Protein AF-U5MSM0-F1 (afdb_monomer_lite)

Radius of gyration: 11.13 Å; chains: 1; bounding box: 23×18×28 Å

Sequence (48 aa):
MQELIYLYGEINIYDNTNIFKLIVCIRNGRVIWSDEKLPDWIKKIIEL

Foldseek 3Di:
DLVVQQPFDWDFDFDPPPDRHTAFTAHNNATPDGDPDDDPVCVVVRVD

Secondary structure (DSSP, 8-state):
-HHHHHHH-EEEEEE-SSS-EEEEEEETTEEEEE-SS--HHHHHHHT-

pLDDT: mean 80.84, std 14.44, range [50.25, 94.5]

Organism: NCBI:txid1345695

Structure (mmCIF, N/CA/C/O backbone):
data_AF-U5MSM0-F1
#
_entry.id   AF-U5MSM0-F1
#
loop_
_atom_site.group_PDB
_atom_site.id
_atom_site.type_symbol
_atom_site.label_atom_id
_atom_site.label_alt_id
_atom_site.label_comp_id
_atom_site.label_asym_id
_atom_site.label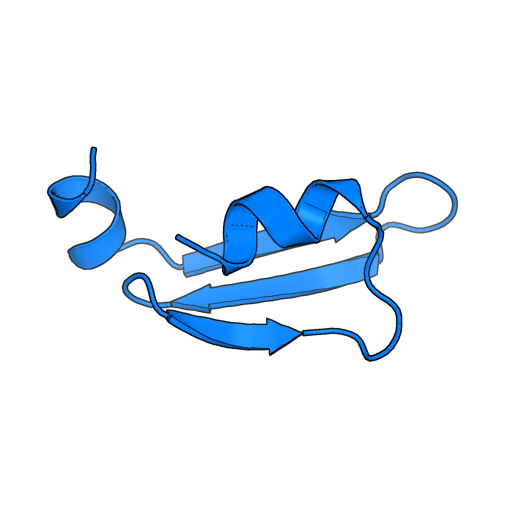_entity_id
_atom_site.label_seq_id
_atom_site.pdbx_PDB_ins_code
_atom_site.Cartn_x
_atom_site.Cartn_y
_atom_site.Cartn_z
_atom_site.occupancy
_atom_site.B_iso_or_equiv
_atom_site.auth_seq_id
_atom_site.auth_comp_id
_atom_site.auth_asym_id
_atom_site.auth_atom_id
_atom_site.pdbx_PDB_model_num
ATOM 1 N N . MET A 1 1 ? -3.953 -2.546 19.141 1.00 51.53 1 MET A N 1
ATOM 2 C CA . MET A 1 1 ? -3.425 -1.997 17.867 1.00 51.53 1 MET A CA 1
ATOM 3 C C . MET A 1 1 ? -4.525 -1.457 16.960 1.00 51.53 1 MET A C 1
ATOM 5 O O . MET A 1 1 ? -4.338 -0.371 16.436 1.00 51.53 1 MET A O 1
ATOM 9 N N . GLN A 1 2 ? -5.658 -2.156 16.800 1.00 50.25 2 GLN A N 1
ATOM 10 C CA . GLN A 1 2 ? -6.774 -1.688 15.959 1.00 50.25 2 GLN A CA 1
ATOM 11 C C . GLN A 1 2 ? -7.376 -0.342 16.415 1.00 50.25 2 GLN A C 1
ATOM 13 O O . GLN A 1 2 ? -7.642 0.513 15.579 1.00 50.25 2 GLN A O 1
ATOM 18 N N . GLU A 1 3 ? -7.500 -0.097 17.724 1.00 53.47 3 GLU A N 1
ATOM 19 C CA . GLU A 1 3 ? -8.067 1.166 18.242 1.00 53.47 3 GLU A CA 1
ATOM 20 C C . GLU A 1 3 ? -7.201 2.411 17.972 1.00 53.47 3 GLU A C 1
ATOM 22 O O . GLU A 1 3 ? -7.727 3.513 17.841 1.00 53.47 3 GLU A O 1
ATOM 27 N N . LEU A 1 4 ? -5.878 2.255 17.849 1.00 51.72 4 LEU A N 1
ATOM 28 C CA . LEU A 1 4 ? -4.938 3.380 17.727 1.00 51.72 4 LEU A CA 1
ATOM 29 C C . LEU A 1 4 ? -4.932 3.997 16.318 1.00 51.72 4 LEU A C 1
ATOM 31 O O . LEU A 1 4 ? -4.787 5.208 16.178 1.00 51.72 4 LEU A O 1
ATOM 35 N N . ILE A 1 5 ? -5.134 3.179 15.278 1.00 53.28 5 ILE A N 1
ATOM 36 C CA . ILE A 1 5 ? -5.202 3.637 13.877 1.00 53.28 5 ILE A CA 1
ATOM 37 C C . ILE A 1 5 ? -6.550 4.316 13.593 1.00 53.28 5 ILE A C 1
ATOM 39 O O . ILE A 1 5 ? -6.619 5.261 12.808 1.00 53.28 5 ILE A O 1
ATOM 43 N N . TYR A 1 6 ? -7.618 3.862 14.256 1.00 55.25 6 TYR A N 1
ATOM 44 C CA . TYR A 1 6 ? -8.974 4.358 14.029 1.00 55.25 6 TYR A CA 1
ATOM 45 C C . TYR A 1 6 ? -9.193 5.781 14.560 1.00 55.25 6 TYR A C 1
ATOM 47 O O . TYR A 1 6 ? -10.030 6.505 14.027 1.00 55.25 6 TYR A O 1
ATOM 55 N N . LEU A 1 7 ? -8.449 6.189 15.596 1.00 55.75 7 LEU A N 1
ATOM 56 C CA . LEU A 1 7 ? -8.722 7.445 16.290 1.00 55.75 7 LEU A CA 1
ATOM 57 C C . LEU A 1 7 ? -8.169 8.681 15.555 1.00 55.75 7 LEU A C 1
ATOM 59 O O . LEU A 1 7 ? -8.882 9.674 15.481 1.00 55.75 7 LEU A O 1
ATOM 63 N N . TYR A 1 8 ? -6.941 8.646 15.011 1.00 56.81 8 TYR A N 1
ATOM 64 C CA . TYR A 1 8 ? -6.274 9.863 14.492 1.00 56.81 8 TYR A CA 1
ATOM 65 C C . TYR A 1 8 ? -5.180 9.646 13.421 1.00 56.81 8 TYR A C 1
ATOM 67 O O . TYR A 1 8 ? -4.451 10.581 13.093 1.00 56.81 8 TYR A O 1
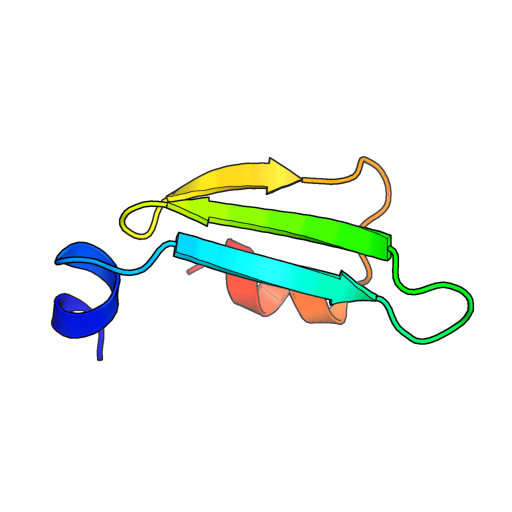ATOM 75 N N . GLY A 1 9 ? -5.014 8.441 12.870 1.00 73.62 9 GLY A N 1
ATOM 76 C CA . GLY A 1 9 ? -3.870 8.140 12.002 1.00 73.62 9 GLY A CA 1
ATOM 77 C C . GLY A 1 9 ? -4.183 8.243 10.513 1.00 73.62 9 GLY A C 1
ATOM 78 O O . GLY A 1 9 ? -4.824 7.350 9.960 1.00 73.62 9 GLY A O 1
ATOM 79 N N . GLU A 1 10 ? -3.681 9.279 9.842 1.00 88.81 10 GLU A N 1
ATOM 80 C CA . GLU A 1 10 ? -3.370 9.162 8.415 1.00 88.81 10 GLU A CA 1
ATOM 81 C C . GLU A 1 10 ? -2.027 8.439 8.274 1.00 88.81 10 GLU A C 1
ATOM 83 O O . GLU A 1 10 ? -1.037 8.828 8.893 1.00 88.81 10 GLU A O 1
ATOM 88 N N . ILE A 1 11 ? -1.997 7.372 7.478 1.00 88.94 11 ILE A N 1
ATOM 89 C CA . ILE A 1 11 ? -0.786 6.615 7.167 1.00 88.94 11 ILE A CA 1
ATOM 90 C C . ILE A 1 11 ? -0.531 6.756 5.672 1.00 88.94 11 ILE A C 1
ATOM 92 O O . ILE A 1 11 ? -1.304 6.265 4.849 1.00 88.94 11 ILE A O 1
ATOM 96 N N . ASN A 1 12 ? 0.586 7.393 5.337 1.00 91.38 12 ASN A N 1
ATOM 97 C CA . ASN A 1 12 ? 1.084 7.500 3.974 1.00 91.38 12 ASN A CA 1
ATOM 98 C C . ASN A 1 12 ? 2.257 6.531 3.801 1.00 91.38 12 ASN A C 1
ATOM 100 O O . ASN A 1 12 ? 3.257 6.621 4.514 1.00 91.38 12 ASN A O 1
ATOM 104 N N . ILE A 1 13 ? 2.117 5.582 2.877 1.00 91.69 13 ILE A N 1
ATOM 105 C CA . ILE A 1 13 ? 3.114 4.548 2.587 1.00 91.69 13 ILE A CA 1
ATOM 106 C C . ILE A 1 13 ? 3.821 4.917 1.288 1.00 91.69 13 ILE A C 1
ATOM 108 O O . ILE A 1 13 ? 3.170 5.102 0.258 1.00 91.69 13 ILE A O 1
ATOM 112 N N . TYR A 1 14 ? 5.150 4.982 1.333 1.00 92.50 14 TYR A N 1
ATOM 113 C CA . TYR A 1 14 ? 5.989 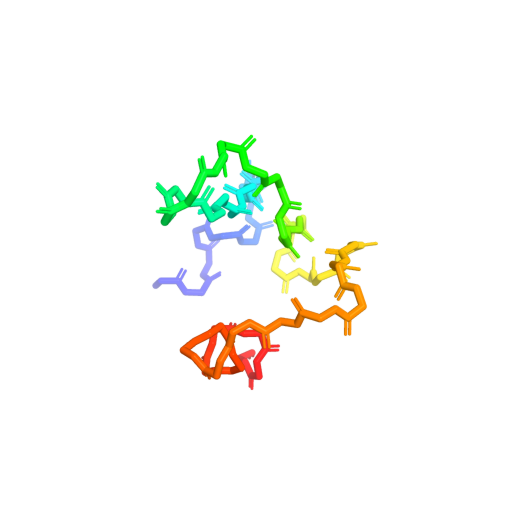5.366 0.202 1.00 92.50 14 TYR A CA 1
ATOM 114 C C . TYR A 1 14 ? 6.899 4.205 -0.219 1.00 92.50 14 TYR A C 1
ATOM 116 O O . TYR A 1 14 ? 7.482 3.539 0.635 1.00 92.50 14 TYR A O 1
ATOM 124 N N . ASP A 1 15 ? 7.045 3.986 -1.527 1.00 89.81 15 ASP A N 1
ATOM 125 C CA . ASP A 1 15 ? 8.153 3.206 -2.085 1.00 89.81 15 ASP A CA 1
ATOM 126 C C . ASP A 1 15 ? 9.420 4.059 -2.018 1.00 89.81 15 ASP A C 1
ATOM 128 O O . ASP A 1 15 ? 9.374 5.247 -2.338 1.00 89.81 15 ASP A O 1
ATOM 132 N N . ASN A 1 16 ? 10.549 3.474 -1.632 1.00 90.31 16 ASN A N 1
ATOM 133 C CA . ASN A 1 16 ? 11.861 4.119 -1.683 1.00 90.31 16 ASN A CA 1
ATOM 134 C C . ASN A 1 16 ? 12.871 3.358 -2.558 1.00 90.31 16 ASN A C 1
ATOM 136 O O . ASN A 1 16 ? 14.036 3.745 -2.601 1.00 90.31 16 ASN A O 1
ATOM 140 N N . THR A 1 17 ? 12.442 2.312 -3.271 1.00 84.94 17 THR A N 1
ATOM 141 C CA . THR A 1 17 ? 13.325 1.450 -4.074 1.00 84.94 17 THR A CA 1
ATOM 142 C C . THR A 1 17 ? 13.985 2.210 -5.227 1.00 84.94 17 THR A C 1
ATOM 144 O O . THR A 1 17 ? 15.128 1.934 -5.567 1.00 84.94 17 THR A O 1
ATOM 147 N N . ASN A 1 18 ? 13.281 3.176 -5.829 1.00 67.38 18 ASN A N 1
ATOM 148 C CA . ASN A 1 18 ? 13.793 3.964 -6.960 1.00 67.38 18 ASN A CA 1
ATOM 149 C C . ASN A 1 18 ? 13.556 5.474 -6.792 1.00 67.38 18 ASN A C 1
ATOM 151 O O . ASN A 1 18 ? 14.437 6.277 -7.081 1.00 67.38 18 ASN A O 1
ATOM 155 N N . ILE A 1 19 ? 12.365 5.870 -6.336 1.00 78.88 19 ILE A N 1
ATOM 156 C CA . ILE A 1 19 ? 11.945 7.259 -6.092 1.00 78.88 19 ILE A CA 1
ATOM 157 C C . ILE A 1 19 ? 11.046 7.225 -4.861 1.00 78.88 19 ILE A C 1
ATOM 159 O O . ILE A 1 19 ? 10.279 6.275 -4.737 1.00 78.88 19 ILE A O 1
ATOM 163 N N . PHE A 1 20 ? 11.109 8.246 -3.999 1.00 86.38 20 PHE A N 1
ATOM 164 C CA . PHE A 1 20 ? 10.177 8.436 -2.881 1.00 86.38 20 PHE A CA 1
ATOM 165 C C . PHE A 1 20 ? 8.750 8.666 -3.412 1.00 86.38 20 PHE A C 1
ATOM 167 O O . PHE A 1 20 ? 8.309 9.801 -3.597 1.00 86.38 20 PHE A O 1
ATOM 174 N N . LYS A 1 21 ? 8.056 7.576 -3.744 1.00 91.31 21 LYS A N 1
ATOM 175 C CA . LYS A 1 21 ? 6.760 7.572 -4.430 1.00 91.31 21 LYS A CA 1
ATOM 176 C C . LYS A 1 21 ? 5.679 7.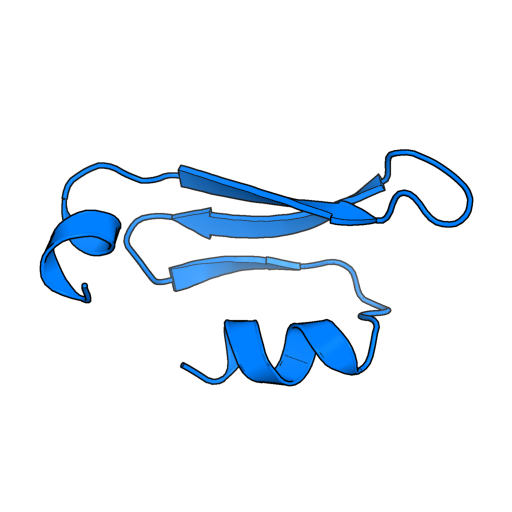157 -3.444 1.00 91.31 21 LYS A C 1
ATOM 178 O O . LYS A 1 21 ? 5.750 6.065 -2.895 1.00 91.31 21 LYS A O 1
ATOM 183 N N . LEU A 1 22 ? 4.661 7.992 -3.245 1.00 93.12 22 LEU A N 1
ATOM 184 C CA . LEU A 1 22 ? 3.474 7.605 -2.479 1.00 93.12 22 LEU A CA 1
ATOM 185 C C . LEU A 1 22 ? 2.763 6.459 -3.208 1.00 93.12 22 LEU A C 1
ATOM 187 O O . LEU A 1 22 ? 2.453 6.592 -4.390 1.00 93.12 22 LEU A O 1
ATOM 191 N N . ILE A 1 23 ? 2.512 5.351 -2.511 1.00 93.69 23 ILE A N 1
ATOM 192 C CA . ILE A 1 23 ? 1.875 4.157 -3.088 1.00 93.69 23 ILE A CA 1
ATOM 193 C C . ILE A 1 23 ? 0.581 3.755 -2.380 1.00 93.69 23 ILE A C 1
ATOM 195 O O . ILE A 1 23 ? -0.268 3.145 -3.022 1.00 93.69 23 ILE A O 1
ATOM 199 N N . VAL A 1 24 ? 0.375 4.132 -1.112 1.00 93.88 24 VAL A N 1
ATOM 200 C CA . VAL A 1 24 ? -0.906 3.941 -0.403 1.00 93.88 24 VAL A CA 1
ATOM 201 C C . VAL A 1 24 ? -1.154 5.090 0.574 1.00 93.88 24 VAL A C 1
ATOM 203 O O . VAL A 1 24 ? -0.236 5.526 1.266 1.00 93.88 24 VAL A O 1
ATOM 206 N N . CYS A 1 25 ? -2.407 5.533 0.669 1.00 93.25 25 CYS A N 1
ATOM 207 C CA . CYS A 1 25 ? -2.902 6.410 1.724 1.00 93.25 25 CYS A CA 1
ATOM 208 C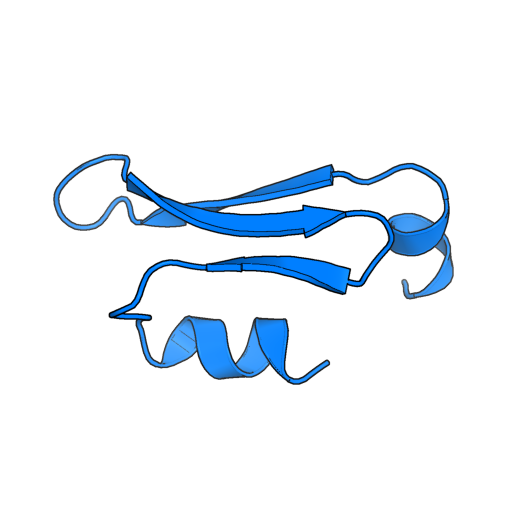 C . CYS A 1 25 ? -4.040 5.715 2.486 1.00 93.25 25 CYS A C 1
ATOM 210 O O . CYS A 1 25 ? -5.048 5.317 1.892 1.00 93.25 25 CYS A O 1
ATOM 212 N N . ILE A 1 26 ? -3.877 5.571 3.802 1.00 90.19 26 ILE A N 1
ATOM 213 C CA . ILE A 1 26 ? -4.872 5.009 4.720 1.00 90.19 26 ILE A CA 1
ATOM 214 C C . ILE A 1 26 ? -5.330 6.119 5.656 1.00 90.19 26 ILE A C 1
ATOM 216 O O . ILE A 1 26 ? -4.512 6.763 6.309 1.00 90.19 26 ILE A O 1
ATOM 220 N N . ARG A 1 27 ? -6.641 6.314 5.770 1.00 88.94 27 ARG A N 1
ATOM 221 C CA . ARG A 1 27 ? -7.240 7.254 6.717 1.00 88.94 27 ARG A CA 1
ATOM 222 C C . ARG A 1 27 ? -8.310 6.541 7.528 1.00 88.94 27 ARG A C 1
ATOM 224 O O . ARG A 1 27 ? -9.192 5.898 6.964 1.00 88.94 27 ARG A O 1
ATOM 231 N N . ASN A 1 28 ? -8.223 6.652 8.853 1.00 86.75 28 ASN A N 1
ATOM 232 C CA . ASN A 1 28 ? -9.151 6.017 9.799 1.00 86.75 28 ASN A CA 1
ATOM 233 C C . ASN A 1 28 ? -9.295 4.503 9.547 1.00 86.75 28 ASN A C 1
ATOM 235 O O . ASN A 1 28 ? -10.400 3.961 9.518 1.00 86.75 28 ASN A O 1
ATOM 239 N N . GLY A 1 29 ? -8.166 3.835 9.284 1.00 80.75 29 GLY A N 1
ATOM 240 C CA . GLY A 1 29 ? -8.113 2.397 9.002 1.00 80.75 29 GLY A CA 1
ATOM 241 C C . GLY A 1 29 ? -8.666 1.971 7.637 1.00 80.75 29 GLY A C 1
ATOM 242 O O . GLY A 1 29 ? -8.834 0.781 7.415 1.00 80.75 29 GLY A O 1
ATOM 243 N N . ARG A 1 30 ? -8.962 2.903 6.721 1.00 85.75 30 ARG A N 1
ATOM 244 C CA . ARG A 1 30 ? -9.444 2.592 5.366 1.00 85.75 30 ARG A CA 1
ATOM 245 C C . ARG A 1 30 ? -8.480 3.110 4.314 1.00 85.75 30 ARG A C 1
ATOM 247 O O . ARG A 1 30 ? -8.035 4.252 4.406 1.00 85.75 30 ARG A O 1
ATOM 254 N N . VAL A 1 31 ? -8.200 2.303 3.294 1.00 90.25 31 VAL A N 1
ATOM 255 C CA . VAL A 1 31 ? -7.471 2.763 2.105 1.00 90.25 31 VAL A CA 1
ATOM 256 C C . VAL A 1 31 ? -8.337 3.791 1.377 1.00 90.25 31 VAL A C 1
ATOM 258 O O . VAL A 1 31 ? -9.453 3.479 0.966 1.00 90.25 31 VAL A O 1
ATOM 261 N N . ILE A 1 32 ? -7.838 5.020 1.236 1.00 93.31 32 ILE A N 1
ATOM 262 C CA . ILE A 1 32 ? -8.518 6.089 0.487 1.00 93.31 32 ILE A CA 1
ATOM 263 C C . ILE A 1 32 ? -7.899 6.318 -0.891 1.00 93.31 32 ILE A C 1
ATOM 265 O O . ILE A 1 32 ? -8.553 6.864 -1.775 1.00 93.31 32 ILE A O 1
ATOM 269 N N . TRP A 1 33 ? -6.645 5.903 -1.072 1.00 94.50 33 TRP A N 1
ATOM 270 C CA . TRP A 1 33 ? -5.947 5.969 -2.346 1.00 94.50 33 TRP A CA 1
ATOM 271 C C . TRP A 1 33 ? -4.836 4.919 -2.399 1.00 94.50 33 TRP A C 1
ATOM 273 O O . TRP A 1 33 ? -4.178 4.651 -1.390 1.00 94.50 33 TRP A O 1
ATOM 283 N N . SER A 1 34 ? -4.603 4.359 -3.581 1.00 93.19 34 SER A N 1
ATOM 284 C CA . SER A 1 34 ? -3.481 3.468 -3.856 1.00 93.19 34 SER A CA 1
ATOM 285 C C . SER A 1 34 ? -3.007 3.628 -5.295 1.00 93.19 34 SER A C 1
ATOM 287 O O . SER A 1 34 ? -3.817 3.879 -6.189 1.00 93.19 34 SER A O 1
ATOM 289 N N . ASP A 1 35 ? -1.712 3.435 -5.522 1.00 92.44 35 ASP A N 1
ATOM 290 C CA . ASP A 1 35 ? -1.153 3.358 -6.871 1.00 92.44 35 ASP A CA 1
ATOM 291 C C . ASP A 1 35 ? -1.692 2.126 -7.617 1.00 92.44 35 ASP A C 1
ATOM 293 O O . ASP A 1 35 ? -1.997 1.103 -7.004 1.00 92.44 35 ASP A O 1
ATOM 297 N N . GLU A 1 36 ? -1.780 2.196 -8.946 1.00 88.94 36 GLU A N 1
ATOM 298 C CA . GLU A 1 36 ? -2.253 1.072 -9.767 1.00 88.94 36 GLU A CA 1
ATOM 299 C C . GLU A 1 36 ? -1.321 -0.146 -9.689 1.00 88.94 36 GLU A C 1
ATOM 301 O O . GLU A 1 36 ? -1.768 -1.290 -9.793 1.00 88.94 36 GLU A O 1
ATOM 306 N N . LYS A 1 37 ? -0.013 0.086 -9.510 1.00 87.75 37 LYS A N 1
ATOM 307 C CA . LYS A 1 37 ? 0.999 -0.968 -9.413 1.00 87.75 37 LYS A CA 1
ATOM 308 C C . LYS A 1 37 ? 1.550 -1.021 -7.997 1.00 87.75 37 LYS A C 1
ATOM 310 O O . LYS A 1 37 ? 2.505 -0.326 -7.656 1.00 87.75 37 LYS A O 1
ATOM 315 N N . LEU A 1 38 ? 0.965 -1.899 -7.188 1.00 88.56 38 LEU A N 1
ATOM 316 C CA . LEU A 1 38 ? 1.411 -2.134 -5.819 1.00 88.56 38 LEU A CA 1
ATOM 317 C C . LEU A 1 38 ? 2.439 -3.271 -5.740 1.00 88.56 38 LEU A C 1
ATOM 319 O O . LEU A 1 38 ? 2.216 -4.338 -6.321 1.00 88.56 38 LEU A O 1
ATOM 323 N N . PRO A 1 39 ? 3.525 -3.093 -4.969 1.00 86.62 39 PRO A N 1
ATOM 324 C CA . PRO A 1 39 ? 4.403 -4.191 -4.590 1.00 86.62 39 PRO A CA 1
ATOM 325 C C . PRO A 1 39 ? 3.653 -5.279 -3.811 1.00 86.62 39 PRO A C 1
ATOM 327 O O . PRO A 1 39 ? 2.773 -4.984 -3.000 1.00 86.62 39 PRO A O 1
ATOM 330 N N . ASP A 1 40 ? 4.052 -6.541 -3.974 1.00 88.94 40 ASP A N 1
ATOM 331 C CA . ASP A 1 40 ? 3.375 -7.671 -3.317 1.00 88.94 40 ASP A CA 1
ATOM 332 C C . ASP A 1 40 ? 3.384 -7.589 -1.786 1.00 88.94 40 ASP A C 1
ATOM 334 O O . ASP A 1 40 ? 2.450 -8.053 -1.132 1.00 88.94 40 ASP A O 1
ATOM 338 N N . TRP A 1 41 ? 4.407 -6.965 -1.196 1.00 86.50 41 TRP A N 1
ATOM 339 C CA . TRP A 1 41 ? 4.487 -6.804 0.254 1.00 86.50 41 TRP A CA 1
ATOM 340 C C . TRP A 1 41 ? 3.383 -5.894 0.812 1.00 86.50 41 TRP A C 1
ATOM 342 O O . TRP A 1 41 ? 2.956 -6.106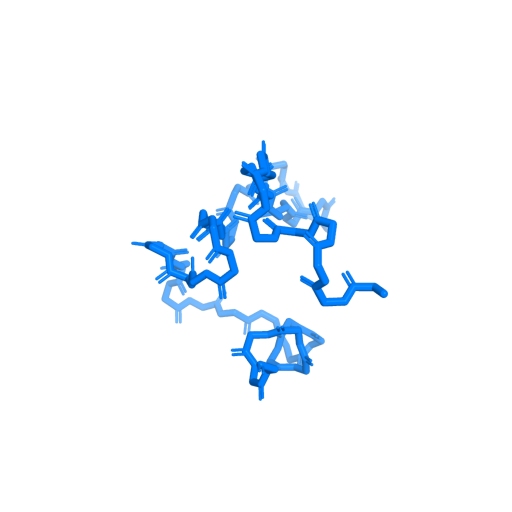 1.946 1.00 86.50 41 TRP A O 1
ATOM 352 N N . ILE A 1 42 ? 2.879 -4.933 0.024 1.00 87.75 42 ILE A N 1
ATOM 353 C CA . ILE A 1 42 ? 1.791 -4.043 0.450 1.00 87.75 42 ILE A CA 1
ATOM 354 C C . ILE A 1 42 ? 0.465 -4.772 0.554 1.00 87.75 42 ILE A C 1
ATOM 356 O O . ILE A 1 42 ? -0.338 -4.413 1.411 1.00 87.75 42 ILE A O 1
ATOM 360 N N . LYS A 1 43 ? 0.231 -5.801 -0.268 1.00 84.38 43 LYS A N 1
ATOM 361 C CA . LYS A 1 43 ? -1.045 -6.535 -0.281 1.00 84.38 43 LYS A CA 1
ATOM 362 C C . LYS A 1 43 ? -1.416 -7.031 1.121 1.00 84.38 43 LYS A C 1
ATOM 364 O O . LYS A 1 43 ? -2.537 -6.834 1.564 1.00 84.38 43 LYS A O 1
ATOM 369 N N . LYS A 1 44 ? -0.424 -7.494 1.889 1.00 84.19 44 LYS A N 1
ATOM 370 C CA . LYS A 1 44 ? -0.588 -7.935 3.287 1.00 84.19 44 LYS A CA 1
ATOM 371 C C . LYS A 1 44 ? -0.976 -6.825 4.275 1.00 84.19 44 LYS A C 1
ATOM 373 O O . LYS A 1 44 ? -1.435 -7.134 5.367 1.00 84.19 44 LYS A O 1
ATOM 378 N N . ILE A 1 45 ? -0.728 -5.562 3.934 1.00 82.88 45 ILE A N 1
ATOM 379 C CA . ILE A 1 45 ? -1.035 -4.389 4.767 1.00 82.88 45 ILE A CA 1
ATOM 380 C C . ILE A 1 45 ? -2.442 -3.871 4.463 1.00 82.88 45 ILE A C 1
ATOM 382 O O . ILE A 1 45 ? -3.141 -3.456 5.380 1.00 82.88 45 ILE A O 1
ATOM 386 N N . ILE A 1 46 ? -2.848 -3.887 3.189 1.00 78.94 46 ILE A N 1
ATOM 387 C CA . ILE A 1 46 ? -4.153 -3.369 2.743 1.00 78.94 46 ILE A CA 1
ATOM 388 C C . ILE A 1 46 ? -5.294 -4.394 2.832 1.00 78.94 46 ILE A C 1
ATOM 390 O O . ILE A 1 46 ? -6.451 -4.000 2.749 1.00 78.94 46 ILE A O 1
ATOM 394 N N . GLU A 1 47 ? -4.986 -5.684 2.985 1.00 69.00 47 GLU A N 1
ATOM 395 C CA . GLU A 1 47 ? -5.965 -6.767 3.200 1.00 69.00 47 GLU A CA 1
ATOM 396 C C . GLU A 1 47 ? -6.369 -6.954 4.684 1.00 69.00 47 GLU A C 1
ATOM 398 O O . GLU A 1 47 ? -7.065 -7.916 5.010 1.00 69.00 47 GLU A O 1
ATOM 403 N N . LEU A 1 48 ? -5.934 -6.057 5.582 1.00 51.69 48 LEU A N 1
ATOM 404 C CA . LEU A 1 48 ? -6.345 -5.988 6.996 1.00 51.69 48 LEU A CA 1
ATOM 405 C C . LEU A 1 48 ? -7.612 -5.145 7.184 1.00 51.69 48 LEU A C 1
ATOM 407 O O . LEU A 1 48 ? -8.417 -5.522 8.067 1.00 51.69 48 LEU A O 1
#